Protein AF-A0A917HJB7-F1 (afdb_monomer_lite)

Organism: NCBI:txid1305674

Sequence (74 aa):
MQNEKNTVELPEAEKPTLYDRIKETLAMASQFIIAAPLKLPPKVVTVAKYVALALGVLEAVESAAKKGDDGDED

Secondary structure (DSSP, 8-state):
-----------------HHHHHHHHHHHHHHHHHHS-SS--HHHHHHHHHHHHHHHHHHHHHHHHHHTSS----

Structure (mmCIF, N/CA/C/O backbone):
data_AF-A0A917HJB7-F1
#
_entry.id   AF-A0A917HJB7-F1
#
loop_
_atom_site.group_PDB
_atom_site.id
_atom_site.type_symbol
_atom_site.label_atom_id
_atom_site.label_alt_id
_atom_site.label_comp_id
_atom_site.label_asym_id
_atom_site.label_entity_id
_atom_site.label_seq_id
_atom_site.pdbx_PDB_ins_code
_atom_site.Cartn_x
_atom_site.Cartn_y
_atom_site.Cartn_z
_atom_site.occupancy
_atom_site.B_iso_or_equiv
_atom_site.auth_seq_id
_atom_site.auth_comp_id
_atom_site.auth_asym_id
_atom_site.auth_atom_id
_atom_site.pdbx_PDB_model_num
ATOM 1 N N . MET A 1 1 ? -19.640 43.123 46.496 1.00 39.69 1 MET A N 1
ATOM 2 C CA . MET A 1 1 ? -19.730 41.745 45.971 1.00 39.69 1 MET A CA 1
ATOM 3 C C . MET A 1 1 ? -19.820 41.835 44.454 1.00 39.69 1 MET A C 1
ATOM 5 O O . MET A 1 1 ? -20.908 42.016 43.930 1.00 39.69 1 MET A O 1
ATOM 9 N N . GLN A 1 2 ? -18.679 41.828 43.765 1.00 43.03 2 GLN A N 1
ATOM 10 C CA . GLN A 1 2 ? -18.614 41.715 42.306 1.00 43.03 2 GLN A CA 1
ATOM 11 C C . GLN A 1 2 ? -17.917 40.385 42.029 1.00 43.03 2 GLN A C 1
ATOM 13 O O . GLN A 1 2 ? -16.709 40.285 42.198 1.00 43.03 2 GLN A O 1
ATOM 18 N N . ASN A 1 3 ? -18.696 39.346 41.725 1.00 44.84 3 ASN A N 1
ATOM 19 C CA . ASN A 1 3 ? -18.151 38.060 41.305 1.00 44.84 3 ASN A CA 1
ATOM 20 C C . ASN A 1 3 ? -18.189 38.038 39.780 1.00 44.84 3 ASN A C 1
ATOM 22 O O . ASN A 1 3 ? -19.238 37.842 39.163 1.00 44.84 3 ASN A O 1
ATOM 26 N N . GLU A 1 4 ? -17.022 38.330 39.223 1.00 50.66 4 GLU A N 1
ATOM 27 C CA . GLU A 1 4 ? -16.658 38.264 37.818 1.00 50.66 4 GLU A CA 1
ATOM 28 C C . GLU A 1 4 ? -16.979 36.865 37.277 1.00 50.66 4 GLU A C 1
ATOM 30 O O . GLU A 1 4 ? -16.458 35.847 37.739 1.00 50.66 4 GLU A O 1
ATOM 35 N N . LYS A 1 5 ? -17.928 36.802 36.342 1.00 50.94 5 LYS A N 1
ATOM 36 C CA . LYS A 1 5 ? -18.290 35.570 35.648 1.00 50.94 5 LYS A CA 1
ATOM 37 C C . LYS A 1 5 ? -17.169 35.260 34.664 1.00 50.94 5 LYS A C 1
ATOM 39 O O . LYS A 1 5 ? -17.139 35.817 33.576 1.00 50.94 5 LYS A O 1
ATOM 44 N N . ASN A 1 6 ? -16.271 34.370 35.069 1.00 47.09 6 ASN A N 1
ATOM 45 C CA . ASN A 1 6 ? -15.311 33.716 34.189 1.00 47.09 6 ASN A CA 1
ATOM 46 C C . ASN A 1 6 ? -16.091 32.832 33.200 1.00 47.09 6 ASN A C 1
ATOM 48 O O . ASN A 1 6 ? -16.363 31.659 33.462 1.00 47.09 6 ASN A O 1
ATOM 52 N N . THR A 1 7 ? -16.542 33.414 32.092 1.00 45.41 7 THR A N 1
ATOM 53 C CA . THR A 1 7 ? -17.012 32.652 30.938 1.00 45.41 7 THR A CA 1
ATOM 54 C C . THR A 1 7 ? -15.780 32.076 30.266 1.00 45.41 7 THR A C 1
ATOM 56 O O . THR A 1 7 ? -15.119 32.748 29.485 1.00 45.41 7 THR A O 1
ATOM 59 N N . VAL A 1 8 ? -15.444 30.840 30.641 1.00 55.75 8 VAL A N 1
ATOM 60 C CA . VAL A 1 8 ? -14.482 30.009 29.921 1.00 55.75 8 VAL A CA 1
ATOM 61 C C . VAL A 1 8 ? -15.044 29.832 28.518 1.00 55.75 8 VAL A C 1
ATOM 63 O O . VAL A 1 8 ? -16.011 29.097 28.315 1.00 55.75 8 VAL A O 1
ATOM 66 N N . GLU A 1 9 ? -14.495 30.595 27.581 1.00 47.16 9 GLU A N 1
ATOM 67 C CA . GLU A 1 9 ? -14.770 30.476 26.159 1.00 47.16 9 GLU A CA 1
ATOM 68 C C . GLU A 1 9 ? -14.442 29.034 25.760 1.00 47.16 9 GLU A C 1
ATOM 70 O O . GLU A 1 9 ? -13.289 28.601 25.777 1.00 47.16 9 GLU A O 1
ATOM 75 N N . LEU A 1 10 ? -15.490 28.247 25.509 1.00 53.78 10 LEU A N 1
ATOM 76 C CA . LEU A 1 10 ? -15.368 26.935 24.890 1.00 53.78 10 LEU A CA 1
ATOM 77 C C . LEU A 1 10 ? -14.636 27.165 23.561 1.00 53.78 10 LEU A C 1
ATOM 79 O O . LEU A 1 10 ? -15.122 27.994 22.786 1.00 53.78 10 LEU A O 1
ATOM 83 N N . PRO A 1 11 ? -13.502 26.492 23.291 1.00 54.09 11 PRO A N 1
ATOM 84 C CA . PRO A 1 11 ? -12.799 26.695 22.037 1.00 54.09 11 PRO A CA 1
ATOM 85 C C . PRO A 1 11 ? -13.780 26.373 20.913 1.00 54.09 11 PRO A C 1
ATOM 87 O O . PRO A 1 11 ? -14.364 25.284 20.888 1.00 54.09 11 PRO A O 1
ATOM 90 N N . GLU A 1 12 ? -14.025 27.361 20.048 1.00 55.66 12 GLU A N 1
ATOM 91 C CA . GLU A 1 12 ? -14.793 27.179 18.823 1.00 55.66 12 GLU A CA 1
ATOM 92 C C . GLU A 1 12 ? -14.283 25.903 18.164 1.00 55.66 12 GLU A C 1
ATOM 94 O O . GLU A 1 12 ? -13.081 25.756 17.954 1.00 55.66 12 GLU A O 1
ATOM 99 N N . ALA A 1 13 ? -15.182 24.949 17.918 1.00 60.34 13 ALA A N 1
ATOM 100 C CA . ALA A 1 13 ? -14.837 23.704 17.259 1.00 60.34 13 ALA A CA 1
ATOM 101 C C . ALA A 1 13 ? -14.214 24.041 15.897 1.00 60.34 13 ALA A C 1
ATOM 103 O O . ALA A 1 13 ? -14.930 24.327 14.930 1.00 60.34 13 ALA A O 1
ATOM 104 N N . GLU A 1 14 ? -12.879 24.062 15.850 1.00 58.53 14 GLU A N 1
ATOM 105 C CA . GLU A 1 14 ? -12.104 24.240 14.634 1.00 58.53 14 GLU A CA 1
ATOM 106 C C . GLU A 1 14 ? -12.609 23.200 13.641 1.00 58.53 14 GLU A C 1
ATOM 108 O O . GLU A 1 14 ? -12.639 21.997 13.910 1.00 58.53 14 GLU A O 1
ATOM 113 N N . LYS A 1 15 ? -13.101 23.683 12.499 1.00 65.38 15 LYS A N 1
ATOM 114 C CA . LYS A 1 15 ? -13.552 22.824 11.404 1.00 65.38 15 LYS A CA 1
ATOM 115 C C . LYS A 1 15 ? -12.410 21.846 11.122 1.00 65.38 15 LYS A C 1
ATOM 117 O O . LYS A 1 15 ? -11.297 22.332 10.921 1.00 65.38 15 LYS A O 1
ATOM 122 N N . PRO A 1 16 ? -12.661 20.523 11.100 1.00 63.84 16 PRO A N 1
ATOM 123 C CA . PRO A 1 16 ? -11.601 19.529 11.021 1.00 63.84 16 PRO A CA 1
ATOM 124 C C . PRO A 1 16 ? -10.717 19.865 9.832 1.00 63.84 16 PRO A C 1
ATOM 126 O O . PRO A 1 16 ? -11.177 19.895 8.682 1.00 63.84 16 PRO A O 1
ATOM 129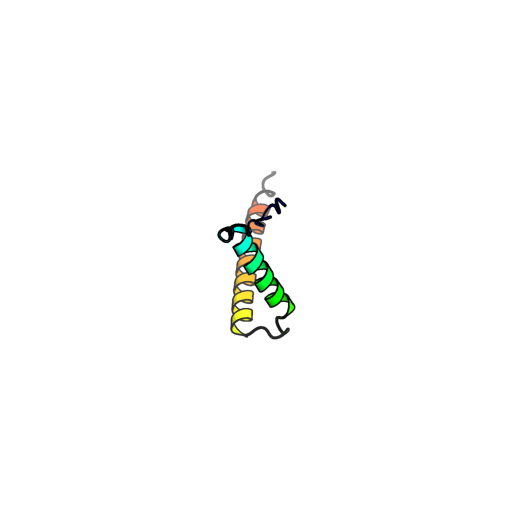 N N . THR A 1 17 ? -9.471 20.219 10.124 1.00 80.81 17 THR A N 1
ATOM 130 C CA . THR A 1 17 ? -8.563 20.670 9.084 1.00 80.81 17 THR A CA 1
ATOM 131 C C . THR A 1 17 ? -8.221 19.474 8.198 1.00 80.81 17 THR A C 1
ATOM 133 O O . THR A 1 17 ? -8.313 18.310 8.601 1.00 80.81 17 THR A O 1
ATOM 136 N N . LEU A 1 18 ? -7.814 19.736 6.955 1.00 84.62 18 LEU A N 1
ATOM 137 C CA . LEU A 1 18 ? -7.300 18.687 6.066 1.00 84.62 18 LEU A CA 1
ATOM 138 C C . LEU A 1 18 ? -6.187 17.877 6.750 1.00 84.62 18 LEU A C 1
ATOM 140 O O . LEU A 1 18 ? -6.109 16.664 6.572 1.00 84.62 18 LEU A O 1
ATOM 144 N N . TYR A 1 19 ? -5.383 18.548 7.577 1.00 83.62 19 TYR A N 1
ATOM 145 C CA . TYR A 1 19 ? -4.338 17.940 8.384 1.00 83.62 19 TYR A CA 1
ATOM 146 C C . TYR A 1 19 ? -4.890 16.955 9.422 1.00 83.62 19 TYR A C 1
ATOM 148 O O . TYR A 1 19 ? -4.422 15.817 9.473 1.00 83.62 19 TYR A O 1
ATOM 156 N N . ASP A 1 20 ? -5.917 17.334 10.187 1.00 88.19 20 ASP A N 1
ATOM 157 C CA . ASP A 1 20 ? -6.529 16.445 11.186 1.00 88.19 20 ASP A CA 1
ATOM 158 C C . ASP A 1 20 ? -7.125 15.200 10.534 1.00 88.19 20 ASP A C 1
ATOM 160 O O . ASP A 1 20 ? -6.930 14.084 11.015 1.00 88.19 20 ASP A O 1
ATOM 164 N N . ARG A 1 21 ? -7.756 15.369 9.368 1.00 84.75 21 ARG A N 1
ATOM 165 C CA . ARG A 1 21 ? -8.324 14.259 8.596 1.00 84.75 21 ARG A CA 1
ATOM 166 C C . ARG A 1 21 ? -7.250 13.295 8.088 1.00 84.75 21 ARG A C 1
ATOM 168 O O . ARG A 1 21 ? -7.445 12.079 8.111 1.00 84.75 21 ARG A O 1
ATOM 175 N N . ILE A 1 22 ? -6.108 13.816 7.638 1.00 88.75 22 ILE A N 1
ATOM 176 C CA . ILE A 1 22 ? -4.953 13.000 7.233 1.00 88.75 22 ILE A CA 1
ATOM 177 C C . ILE A 1 22 ? -4.360 12.278 8.447 1.00 88.75 22 ILE A C 1
ATOM 179 O O . 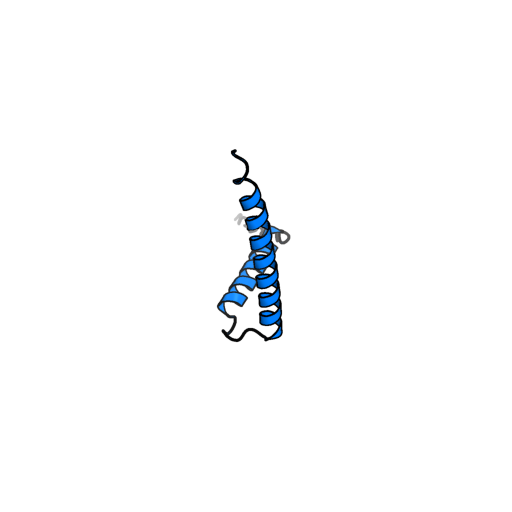ILE A 1 22 ? -4.088 11.082 8.380 1.00 88.75 22 ILE A O 1
ATOM 183 N N . LYS A 1 23 ? -4.191 12.972 9.575 1.00 89.19 23 LYS A N 1
ATOM 184 C CA . LYS A 1 23 ? -3.655 12.387 10.809 1.00 89.19 23 LYS A CA 1
ATOM 185 C C . LYS A 1 23 ? -4.536 11.247 11.316 1.00 89.19 23 LYS A C 1
ATOM 187 O O . LYS A 1 23 ? -4.024 10.189 11.670 1.00 89.19 23 LYS A O 1
ATOM 192 N N . GLU A 1 24 ? -5.846 11.447 11.317 1.00 85.69 24 GLU A N 1
ATOM 193 C CA . GLU A 1 24 ? -6.818 10.462 11.784 1.00 85.69 24 GLU A CA 1
ATOM 194 C C . GLU A 1 24 ? -6.887 9.244 10.851 1.00 85.69 24 G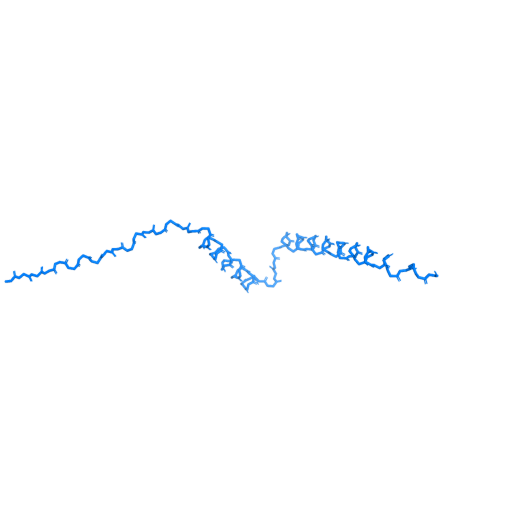LU A C 1
ATOM 196 O O . GLU A 1 24 ? -6.843 8.101 11.308 1.00 85.69 24 GLU A O 1
ATOM 201 N N . THR A 1 25 ? -6.877 9.467 9.532 1.00 85.62 25 THR A N 1
ATOM 202 C CA . THR A 1 25 ? -6.824 8.372 8.547 1.00 85.62 25 THR A CA 1
ATOM 203 C C . THR A 1 25 ? -5.515 7.589 8.614 1.00 85.62 25 THR A C 1
ATOM 205 O O . THR A 1 25 ? -5.544 6.360 8.543 1.00 85.62 25 THR A O 1
ATOM 208 N N . LEU A 1 26 ? -4.378 8.257 8.819 1.00 85.69 26 LEU A N 1
ATOM 209 C CA . LEU A 1 26 ? -3.083 7.601 9.001 1.00 85.69 26 LEU A CA 1
ATOM 210 C C . LEU A 1 26 ? -3.031 6.810 10.317 1.00 85.69 26 LEU A C 1
ATOM 212 O O . LEU A 1 26 ? -2.535 5.682 10.345 1.00 85.69 26 LEU A O 1
ATOM 216 N N . ALA A 1 27 ? -3.588 7.360 11.399 1.00 85.50 27 ALA A N 1
ATOM 217 C CA . ALA A 1 27 ? -3.692 6.672 12.682 1.00 85.50 27 ALA A CA 1
ATOM 218 C C . ALA A 1 27 ? -4.548 5.401 12.558 1.00 85.50 27 ALA A C 1
ATOM 220 O O . ALA A 1 27 ? -4.102 4.324 12.951 1.00 85.50 27 ALA A O 1
ATOM 221 N N . MET A 1 28 ? -5.712 5.482 11.911 1.00 82.62 28 MET A N 1
ATOM 222 C CA . MET A 1 28 ? -6.536 4.304 11.626 1.00 82.62 28 MET A CA 1
ATOM 223 C C . MET A 1 28 ? -5.822 3.290 10.726 1.00 82.62 28 MET A C 1
ATOM 225 O O . MET A 1 28 ? -5.848 2.093 11.007 1.00 82.62 28 MET A O 1
ATOM 229 N N . ALA A 1 29 ? -5.165 3.740 9.655 1.00 82.50 29 ALA A N 1
ATOM 230 C CA . ALA A 1 29 ? -4.448 2.857 8.739 1.00 82.50 29 ALA A CA 1
ATOM 231 C C . ALA A 1 29 ? -3.280 2.136 9.432 1.00 82.50 29 ALA A C 1
ATOM 233 O O . ALA A 1 29 ? -3.102 0.935 9.247 1.00 82.50 29 ALA A O 1
ATOM 234 N N . SER A 1 30 ? -2.514 2.836 10.274 1.00 76.31 30 SER A N 1
ATOM 235 C CA . SER A 1 30 ? -1.413 2.238 11.044 1.00 76.31 30 SER A CA 1
ATOM 236 C C . SER A 1 30 ? -1.908 1.214 12.065 1.00 76.31 30 SER A C 1
ATOM 238 O O . SER A 1 30 ? -1.331 0.132 12.175 1.00 76.31 30 SER A O 1
ATOM 240 N N . GLN A 1 31 ? -3.027 1.496 12.739 1.00 75.12 31 GLN A N 1
ATOM 241 C CA . GLN A 1 31 ? -3.700 0.519 13.593 1.00 75.12 31 GLN A CA 1
ATOM 242 C C . GLN A 1 31 ? -4.162 -0.695 12.788 1.00 75.12 31 GLN A C 1
ATOM 244 O O . GLN A 1 31 ? -3.999 -1.815 13.253 1.00 75.12 31 GLN A O 1
ATOM 249 N N . PHE A 1 32 ? -4.658 -0.503 11.564 1.00 75.44 32 PHE A N 1
ATOM 250 C CA . PHE A 1 32 ? -4.997 -1.605 10.664 1.00 75.44 32 PHE A CA 1
ATOM 251 C C . PHE A 1 32 ? -3.781 -2.431 10.249 1.00 75.44 32 PHE A C 1
ATOM 253 O O . PHE A 1 32 ? -3.901 -3.644 10.153 1.00 75.44 32 PHE A O 1
ATOM 260 N N . ILE A 1 33 ? -2.622 -1.812 10.021 1.00 72.88 33 ILE A N 1
ATOM 261 C CA . ILE A 1 33 ? -1.382 -2.528 9.688 1.00 72.88 33 ILE A CA 1
ATOM 262 C C . ILE A 1 33 ? -0.891 -3.353 10.886 1.00 72.88 33 ILE A C 1
ATOM 264 O O . ILE A 1 33 ? -0.487 -4.498 10.709 1.00 72.88 33 ILE A O 1
ATOM 268 N N . ILE A 1 34 ? -0.950 -2.798 12.101 1.00 69.62 34 ILE A N 1
ATOM 269 C CA . ILE A 1 34 ? -0.477 -3.459 13.330 1.00 69.62 34 ILE A CA 1
ATOM 270 C C . ILE A 1 34 ? -1.451 -4.546 13.800 1.00 69.62 34 ILE A C 1
ATOM 272 O O . ILE A 1 34 ? -1.033 -5.631 14.195 1.00 69.62 34 ILE A O 1
ATOM 276 N N . ALA A 1 35 ? -2.751 -4.255 13.770 1.00 65.56 35 ALA A N 1
ATOM 277 C CA . ALA A 1 35 ? -3.806 -5.173 14.186 1.00 65.56 35 ALA A CA 1
ATOM 278 C C . ALA A 1 35 ? -4.240 -6.122 13.065 1.00 65.56 35 ALA A C 1
ATOM 280 O O . ALA A 1 35 ? -5.068 -7.002 13.312 1.00 65.56 35 ALA A O 1
ATOM 281 N N . ALA A 1 36 ? -3.709 -5.962 11.845 1.00 62.88 36 ALA A N 1
ATOM 282 C CA . ALA A 1 36 ? -3.9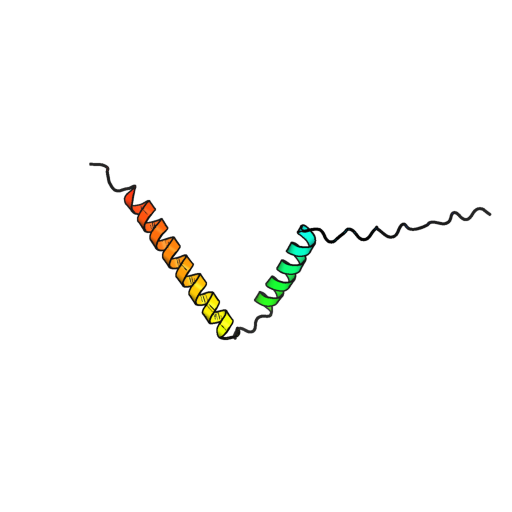38 -6.920 10.782 1.00 62.88 36 ALA A CA 1
ATOM 283 C C . ALA A 1 36 ? -3.497 -8.292 11.298 1.00 62.88 36 ALA A C 1
ATOM 285 O O . ALA A 1 36 ? -2.314 -8.489 11.595 1.00 62.88 36 ALA A O 1
ATOM 286 N N . PRO A 1 37 ? -4.413 -9.271 11.400 1.00 62.03 37 PRO A N 1
ATOM 287 C CA . PRO A 1 37 ? -3.977 -10.633 11.608 1.00 62.03 37 PRO A CA 1
ATOM 288 C C . PRO A 1 37 ? -3.012 -10.960 10.466 1.00 62.03 37 PRO A C 1
ATOM 290 O O . PRO A 1 37 ? -3.273 -10.595 9.319 1.00 62.03 37 PRO A O 1
ATOM 293 N N . LEU A 1 38 ? -1.932 -11.696 10.751 1.00 65.00 38 LEU A N 1
ATOM 294 C CA . LEU A 1 38 ? -0.979 -12.191 9.737 1.00 65.00 38 LEU A CA 1
ATOM 295 C C . LEU A 1 38 ? -1.679 -12.863 8.525 1.00 65.00 38 LEU A C 1
ATOM 297 O O . LEU A 1 38 ? -1.080 -13.055 7.472 1.00 65.00 38 LEU A O 1
ATOM 301 N N . LYS A 1 39 ? -2.967 -13.204 8.668 1.00 62.50 39 LYS A N 1
ATOM 302 C CA . LYS A 1 39 ? -3.918 -13.601 7.628 1.00 62.50 39 LYS A CA 1
ATOM 303 C C . LYS A 1 39 ? -4.777 -12.411 7.166 1.00 62.50 39 LYS A C 1
ATOM 305 O O . LYS A 1 39 ? -5.962 -12.331 7.489 1.00 62.50 39 LYS A O 1
ATOM 310 N N . LEU A 1 40 ? -4.192 -11.505 6.382 1.00 69.88 40 LEU A N 1
ATOM 311 C CA . LEU A 1 40 ? -4.954 -10.506 5.624 1.00 69.88 40 LEU A CA 1
ATOM 312 C C . LEU A 1 40 ? -5.996 -11.201 4.721 1.00 69.88 40 LEU A C 1
ATOM 314 O O . LEU A 1 40 ? -5.720 -12.292 4.207 1.00 69.88 40 LEU A O 1
ATOM 318 N N . PRO A 1 41 ? -7.172 -10.590 4.469 1.00 81.75 41 PRO A N 1
ATOM 319 C CA . PRO A 1 41 ? -8.151 -11.156 3.551 1.00 81.75 41 PRO A CA 1
ATOM 320 C C . PRO A 1 41 ? -7.514 -11.460 2.182 1.00 81.75 41 PRO A C 1
ATOM 322 O O . PRO A 1 41 ? -6.775 -10.616 1.664 1.00 81.75 41 PRO A O 1
ATOM 325 N N . PRO A 1 42 ? -7.823 -12.603 1.539 1.00 82.06 42 PRO A N 1
ATOM 326 C CA . PRO A 1 42 ? -7.157 -13.027 0.300 1.00 82.06 42 PRO A CA 1
ATOM 327 C C . PRO A 1 42 ? -7.196 -11.981 -0.822 1.00 82.06 42 PRO A C 1
ATOM 329 O O . PRO A 1 42 ? -6.250 -11.850 -1.597 1.00 82.06 42 PRO A O 1
ATOM 332 N N . LYS A 1 43 ? -8.273 -11.189 -0.882 1.00 86.62 43 LYS A N 1
ATOM 333 C CA . LYS A 1 43 ? -8.429 -10.090 -1.845 1.00 86.62 43 LYS A CA 1
ATOM 334 C C . LYS A 1 43 ? -7.395 -8.982 -1.632 1.00 86.62 43 LYS A C 1
ATOM 336 O O . LYS A 1 43 ? -6.801 -8.523 -2.597 1.00 86.62 43 LYS A O 1
ATOM 341 N N . VAL A 1 44 ? -7.136 -8.599 -0.382 1.00 85.88 44 VAL A N 1
ATOM 342 C CA . VAL A 1 44 ? -6.163 -7.548 -0.039 1.00 85.88 44 VAL A CA 1
ATOM 343 C C . VAL A 1 44 ? -4.745 -8.014 -0.358 1.00 85.88 44 VAL A C 1
ATOM 345 O O . VAL A 1 44 ? -3.986 -7.281 -0.982 1.00 85.88 44 VAL A O 1
ATOM 348 N N . VAL A 1 45 ? -4.413 -9.265 -0.023 1.00 83.44 45 VAL A N 1
ATOM 349 C CA . VAL A 1 45 ? -3.120 -9.877 -0.379 1.00 83.44 45 VAL A CA 1
ATOM 350 C C . VAL A 1 45 ? -2.920 -9.896 -1.892 1.00 83.44 45 VAL A C 1
ATOM 352 O O . VAL A 1 45 ? -1.832 -9.619 -2.385 1.00 83.44 45 VAL A O 1
ATOM 355 N N . THR A 1 46 ? -3.976 -10.209 -2.639 1.00 91.88 46 THR A N 1
ATOM 356 C CA . THR A 1 46 ? -3.937 -10.229 -4.103 1.00 91.88 46 THR A CA 1
ATOM 357 C C . THR A 1 46 ? -3.658 -8.838 -4.669 1.00 91.88 46 THR A C 1
ATOM 359 O O . THR A 1 46 ? -2.778 -8.691 -5.512 1.00 91.88 46 THR A O 1
ATOM 362 N N . VAL A 1 47 ? -4.331 -7.804 -4.158 1.00 93.00 47 VAL A N 1
ATOM 363 C CA . VAL A 1 47 ? -4.063 -6.411 -4.552 1.00 93.00 47 VAL A CA 1
ATOM 364 C C . VAL A 1 47 ? -2.624 -6.013 -4.217 1.00 93.00 47 VAL A C 1
ATOM 366 O O . VAL A 1 47 ? -1.927 -5.499 -5.086 1.00 93.00 47 VAL A O 1
ATOM 369 N N . ALA A 1 48 ? -2.141 -6.316 -3.009 1.00 89.75 48 ALA A N 1
ATOM 370 C CA . ALA A 1 48 ? -0.764 -6.019 -2.610 1.00 89.75 48 ALA A CA 1
ATOM 371 C C . ALA A 1 48 ? 0.272 -6.697 -3.526 1.00 89.75 48 ALA A C 1
ATOM 373 O O . ALA A 1 48 ? 1.265 -6.075 -3.892 1.00 89.75 48 ALA A O 1
ATOM 374 N N . LYS A 1 49 ? 0.018 -7.940 -3.960 1.00 88.88 49 LYS A N 1
ATOM 375 C CA . LYS A 1 49 ? 0.872 -8.647 -4.929 1.00 88.88 49 LYS A CA 1
ATOM 376 C C . LYS A 1 49 ? 0.920 -7.946 -6.286 1.00 88.88 49 LYS A C 1
ATOM 378 O O . LYS A 1 49 ? 1.996 -7.847 -6.865 1.00 88.88 49 LYS A O 1
ATOM 383 N N . TYR A 1 50 ? -0.211 -7.445 -6.785 1.00 95.81 50 TYR A N 1
ATOM 384 C CA . TYR A 1 50 ? -0.233 -6.685 -8.039 1.00 95.81 50 TYR A CA 1
ATOM 385 C C . TYR A 1 50 ? 0.501 -5.351 -7.923 1.00 95.81 50 TYR A C 1
ATOM 387 O O . TYR A 1 50 ? 1.233 -4.986 -8.837 1.00 95.81 50 TYR A O 1
ATOM 395 N N . VAL A 1 51 ? 0.353 -4.654 -6.794 1.00 95.50 51 VAL A N 1
ATOM 396 C CA . VAL A 1 51 ? 1.097 -3.414 -6.527 1.00 95.50 51 VAL A CA 1
ATOM 397 C C . VAL A 1 51 ? 2.600 -3.692 -6.485 1.00 95.50 51 VAL A C 1
ATOM 399 O O . VAL A 1 51 ? 3.358 -3.011 -7.167 1.00 95.50 51 VAL A O 1
ATOM 402 N N . ALA A 1 52 ? 3.031 -4.728 -5.761 1.00 93.69 52 ALA A N 1
ATOM 403 C CA . ALA A 1 52 ? 4.438 -5.120 -5.702 1.00 93.69 52 ALA A CA 1
ATOM 404 C C 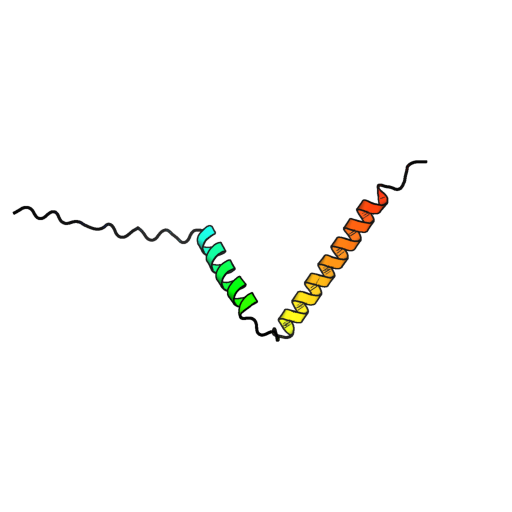. ALA A 1 52 ? 5.000 -5.497 -7.084 1.00 93.69 52 ALA A C 1
ATOM 406 O O . ALA A 1 52 ? 6.110 -5.101 -7.425 1.00 93.69 52 ALA A O 1
ATOM 407 N N . LEU A 1 53 ? 4.223 -6.215 -7.904 1.00 95.62 53 LEU A N 1
ATOM 408 C CA . LEU A 1 53 ? 4.612 -6.540 -9.276 1.00 95.62 53 LEU A CA 1
ATOM 409 C C . LEU A 1 53 ? 4.780 -5.278 -10.132 1.00 95.62 53 LEU A C 1
ATOM 411 O O . LEU A 1 53 ? 5.774 -5.153 -10.840 1.00 95.62 53 LEU A O 1
ATOM 415 N N . ALA A 1 54 ? 3.829 -4.345 -10.064 1.00 95.69 54 ALA A N 1
ATOM 416 C CA . ALA A 1 54 ? 3.895 -3.098 -10.821 1.00 95.69 54 ALA A CA 1
ATOM 417 C C . ALA A 1 54 ? 5.121 -2.256 -10.431 1.00 95.69 54 ALA A C 1
ATOM 419 O O . ALA A 1 54 ? 5.800 -1.728 -11.309 1.00 95.69 54 ALA A O 1
ATOM 420 N N . LEU A 1 55 ? 5.433 -2.184 -9.132 1.00 94.06 55 LEU A N 1
ATOM 421 C CA . LEU A 1 55 ? 6.629 -1.506 -8.631 1.00 94.06 55 LEU A CA 1
ATOM 422 C C . LEU A 1 55 ? 7.913 -2.181 -9.123 1.00 94.06 55 LEU A C 1
ATOM 424 O O . LEU A 1 55 ? 8.783 -1.495 -9.644 1.00 94.06 55 LEU A O 1
ATOM 428 N N . GLY A 1 56 ? 8.002 -3.512 -9.064 1.00 94.06 56 GLY A N 1
ATOM 429 C CA . GLY A 1 56 ? 9.177 -4.233 -9.565 1.00 94.06 56 GLY A CA 1
ATOM 430 C C . GLY A 1 56 ? 9.403 -4.052 -11.072 1.00 94.06 56 GLY A C 1
ATOM 431 O O . GLY A 1 56 ? 10.540 -3.933 -11.520 1.00 94.06 56 GLY A O 1
ATOM 432 N N . VAL A 1 57 ? 8.330 -3.979 -11.869 1.00 96.25 57 VAL A N 1
ATOM 433 C CA . VAL A 1 57 ? 8.435 -3.660 -13.304 1.00 96.25 57 VAL A CA 1
ATOM 434 C C . VAL A 1 57 ? 8.925 -2.226 -13.510 1.00 96.25 57 VAL A C 1
ATOM 436 O O . VAL A 1 57 ? 9.794 -2.000 -14.350 1.00 96.25 57 VAL A O 1
ATOM 439 N N . LEU A 1 58 ? 8.403 -1.266 -12.743 1.00 93.62 58 LEU A N 1
ATOM 440 C CA . LEU A 1 58 ? 8.826 0.132 -12.824 1.00 93.62 58 LEU A CA 1
ATOM 441 C C . LEU A 1 58 ? 10.312 0.295 -12.467 1.00 93.62 58 LEU A C 1
ATOM 443 O O . LEU A 1 58 ? 11.048 0.934 -13.215 1.00 93.62 58 LEU A O 1
ATOM 447 N N . GLU A 1 59 ? 10.763 -0.344 -11.386 1.00 90.00 59 GLU A N 1
ATOM 448 C CA . GLU A 1 59 ? 12.171 -0.361 -10.967 1.00 90.00 59 GLU A CA 1
ATOM 449 C C . GLU A 1 59 ? 13.080 -0.997 -12.027 1.00 90.00 59 GLU A C 1
ATOM 451 O O . GLU A 1 59 ? 14.174 -0.494 -12.291 1.00 90.00 59 GLU A O 1
ATOM 456 N N . ALA A 1 60 ? 12.635 -2.081 -12.672 1.00 91.94 60 ALA A N 1
ATOM 457 C CA . ALA A 1 60 ? 13.389 -2.728 -13.743 1.00 91.94 60 ALA A CA 1
ATOM 458 C C . ALA A 1 60 ? 13.532 -1.823 -14.978 1.00 91.94 60 ALA A C 1
ATOM 460 O O . ALA A 1 60 ? 14.611 -1.761 -15.569 1.00 91.94 60 ALA A O 1
ATOM 461 N N . VAL A 1 61 ? 12.474 -1.093 -15.347 1.00 91.94 61 VAL A N 1
ATOM 462 C CA . VAL A 1 61 ? 12.510 -0.119 -16.451 1.00 91.94 61 VAL A CA 1
ATOM 463 C C . VAL A 1 61 ? 13.419 1.061 -16.112 1.00 91.94 61 VAL A C 1
ATOM 465 O O . VAL A 1 61 ? 14.248 1.440 -16.937 1.00 91.94 61 VAL A O 1
ATOM 468 N N . GLU A 1 62 ? 13.322 1.614 -14.902 1.00 89.00 62 GLU A N 1
ATOM 469 C CA . GLU A 1 62 ? 14.193 2.708 -14.455 1.00 89.00 62 GLU A CA 1
ATOM 470 C C . GLU A 1 62 ? 15.667 2.277 -14.420 1.00 89.00 62 GLU A C 1
ATOM 472 O O . GLU A 1 62 ? 16.547 3.010 -14.873 1.00 89.00 62 GLU A O 1
ATOM 477 N N . SER A 1 63 ? 15.935 1.058 -13.948 1.00 87.25 63 SER A N 1
ATOM 478 C CA . SER A 1 63 ? 17.282 0.482 -13.929 1.00 87.25 63 SER A CA 1
ATOM 479 C C . SER A 1 63 ? 17.834 0.262 -15.340 1.00 87.25 63 SER A C 1
ATOM 481 O O . SER A 1 63 ? 19.014 0.510 -15.578 1.00 87.25 63 SER A O 1
ATOM 483 N N . ALA A 1 64 ? 17.000 -0.174 -16.290 1.00 84.62 64 ALA A N 1
ATOM 484 C CA . ALA A 1 64 ? 17.398 -0.335 -17.687 1.00 84.62 64 ALA A CA 1
ATOM 485 C C . ALA A 1 64 ? 17.678 1.013 -18.371 1.00 84.62 64 ALA A C 1
ATOM 487 O O . ALA A 1 64 ? 18.654 1.125 -19.106 1.00 84.62 64 ALA A O 1
ATOM 488 N N . ALA A 1 65 ? 16.866 2.037 -18.091 1.00 82.50 65 ALA A N 1
ATOM 489 C CA . ALA A 1 65 ? 17.068 3.386 -18.615 1.00 82.50 65 ALA A CA 1
ATOM 490 C C . ALA A 1 65 ? 18.374 4.011 -18.102 1.00 82.50 65 ALA A C 1
ATOM 492 O O . ALA A 1 65 ? 19.131 4.567 -18.888 1.00 82.50 65 ALA A O 1
ATOM 493 N N . LYS A 1 66 ? 18.675 3.862 -16.805 1.00 79.88 66 LYS A N 1
ATOM 494 C CA . LYS A 1 66 ? 19.931 4.354 -16.214 1.00 79.88 66 LYS A CA 1
ATOM 495 C C . LYS A 1 66 ? 21.162 3.599 -16.720 1.00 79.88 66 LYS A C 1
ATOM 497 O O . LYS A 1 66 ? 22.209 4.197 -16.901 1.00 79.88 66 LYS A O 1
ATOM 502 N N . LYS A 1 67 ? 21.044 2.294 -16.985 1.00 71.31 67 LYS A N 1
ATOM 503 C CA . LYS A 1 67 ? 22.165 1.471 -17.466 1.00 71.31 67 LYS A CA 1
ATOM 504 C C . LYS A 1 67 ? 22.515 1.690 -18.945 1.00 71.31 67 LYS A C 1
ATOM 506 O O . LYS A 1 67 ? 23.588 1.276 -19.368 1.00 71.31 67 LYS A O 1
ATOM 511 N N . GLY A 1 68 ? 21.630 2.315 -19.720 1.00 59.81 68 GLY A N 1
ATOM 512 C CA . GLY A 1 68 ? 21.904 2.712 -21.103 1.00 59.81 68 GLY A CA 1
ATOM 513 C C . GLY A 1 68 ? 22.731 3.994 -21.247 1.00 59.81 68 GLY A C 1
ATOM 514 O O . GLY A 1 68 ? 23.135 4.290 -22.362 1.00 59.81 68 GLY A O 1
ATOM 515 N N . ASP A 1 69 ? 22.974 4.734 -20.159 1.00 57.25 69 ASP A N 1
ATOM 516 C CA . ASP A 1 69 ? 23.677 6.032 -20.172 1.00 57.25 69 ASP A CA 1
ATOM 517 C C . ASP A 1 69 ? 25.188 5.906 -19.863 1.00 57.25 69 ASP A C 1
ATOM 519 O O . ASP A 1 69 ? 25.967 6.777 -20.222 1.00 57.25 69 ASP A O 1
ATOM 523 N N . ASP A 1 70 ? 25.630 4.785 -19.273 1.00 57.56 70 ASP A N 1
ATOM 524 C CA . ASP A 1 70 ? 27.039 4.526 -18.901 1.00 57.56 70 ASP A CA 1
ATOM 525 C C . ASP A 1 70 ? 27.824 3.733 -19.980 1.00 57.56 70 ASP A C 1
ATOM 527 O O . ASP A 1 70 ? 28.806 3.053 -19.672 1.00 57.56 70 ASP A O 1
ATOM 531 N N . GLY A 1 71 ? 27.356 3.723 -21.236 1.00 54.59 71 GLY A N 1
ATOM 532 C CA . GLY A 1 71 ? 27.797 2.764 -22.262 1.00 54.59 71 GLY A CA 1
ATOM 533 C C . GLY A 1 71 ? 28.490 3.311 -23.513 1.00 54.59 71 GLY A C 1
ATOM 534 O O . GLY A 1 71 ? 29.001 2.494 -24.271 1.00 54.59 71 GLY A O 1
ATOM 535 N N . ASP A 1 72 ? 28.534 4.629 -23.723 1.00 56.84 72 ASP A N 1
ATOM 536 C CA . ASP A 1 72 ? 29.139 5.245 -24.916 1.00 56.84 72 ASP A CA 1
ATOM 537 C C . ASP A 1 7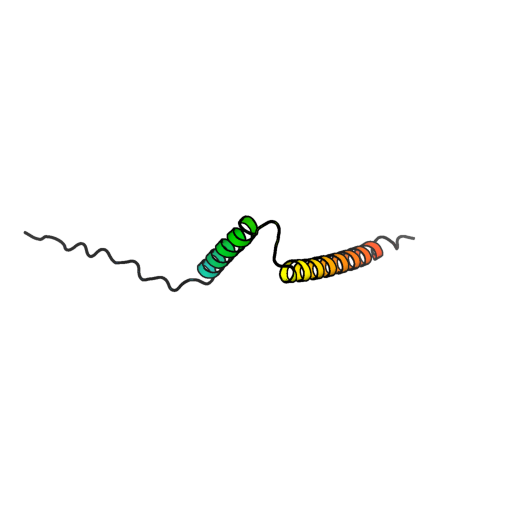2 ? 30.320 6.161 -24.523 1.00 56.84 72 ASP A C 1
ATOM 539 O O . ASP A 1 72 ? 30.252 7.384 -24.626 1.00 56.84 72 ASP A O 1
ATOM 543 N N . GLU A 1 73 ? 31.424 5.563 -24.070 1.00 53.09 73 GLU A N 1
ATOM 544 C CA . GLU A 1 73 ? 32.764 6.169 -24.138 1.00 53.09 73 GLU A CA 1
ATOM 545 C C . GLU A 1 73 ? 33.688 5.203 -24.907 1.00 53.09 73 GLU A C 1
ATOM 547 O O . GLU A 1 73 ? 34.395 4.394 -24.305 1.00 53.09 73 GLU A O 1
ATOM 552 N N . ASP A 1 74 ? 33.634 5.278 -26.243 1.00 48.97 74 ASP A N 1
ATOM 553 C CA . ASP A 1 74 ? 34.694 4.830 -27.168 1.00 48.97 74 ASP A CA 1
ATOM 554 C C . ASP A 1 74 ? 35.515 6.045 -27.642 1.00 48.97 74 ASP A C 1
ATOM 556 O O . ASP A 1 74 ? 34.900 7.076 -28.016 1.00 48.97 74 ASP A O 1
#

Radius of gyration: 26.57 Å; chains: 1; bounding box: 54×55×73 Å

Foldseek 3Di:
DDDDPPPPPDPDPDDCDPVNVVVVVVVVVVCCVVVVDPDDPPVVVVVVVVVVVVVVVVVVVVVVVVVVVVPDDD

pLDDT: mean 74.26, std 16.57, range [39.69, 96.25]